Protein AF-A0A173YD86-F1 (afdb_monomer_lite)

Organism: NCBI:txid360807

Structure (mmCIF, N/CA/C/O backbone):
data_AF-A0A173YD86-F1
#
_entry.id   AF-A0A173YD86-F1
#
loop_
_atom_site.group_PDB
_atom_site.id
_atom_site.type_symbol
_atom_site.label_atom_id
_atom_site.label_alt_id
_atom_site.label_comp_id
_atom_site.label_asym_id
_atom_site.label_entity_id
_atom_site.label_seq_id
_atom_site.pdbx_PDB_ins_code
_atom_site.Cartn_x
_atom_site.Cartn_y
_atom_site.Cartn_z
_atom_site.occupancy
_atom_site.B_iso_or_equiv
_atom_site.auth_seq_id
_atom_site.auth_comp_id
_atom_site.auth_asym_id
_atom_site.auth_atom_id
_atom_site.pdbx_PDB_model_num
ATOM 1 N N . MET A 1 1 ? 4.889 39.761 -37.571 1.00 44.31 1 MET A N 1
ATOM 2 C CA . MET A 1 1 ? 5.722 38.542 -37.585 1.00 44.31 1 MET A CA 1
ATOM 3 C C . MET A 1 1 ? 5.498 37.864 -36.249 1.00 44.31 1 MET A C 1
ATOM 5 O O . MET A 1 1 ? 5.891 38.430 -35.243 1.00 44.31 1 MET A O 1
ATOM 9 N N . ALA A 1 2 ? 4.720 36.783 -36.210 1.00 52.03 2 ALA A N 1
ATOM 10 C CA . ALA A 1 2 ? 4.438 36.086 -34.959 1.00 52.03 2 ALA A CA 1
ATOM 11 C C . ALA A 1 2 ? 5.675 35.270 -34.568 1.00 52.03 2 ALA A C 1
ATOM 13 O O . ALA A 1 2 ? 6.144 34.454 -35.362 1.00 52.03 2 ALA A O 1
ATOM 14 N N . ASP A 1 3 ? 6.214 35.529 -33.379 1.00 57.03 3 ASP A N 1
ATOM 15 C CA . ASP A 1 3 ? 7.342 34.796 -32.816 1.00 57.03 3 ASP A CA 1
ATOM 16 C C . ASP A 1 3 ? 6.976 33.316 -32.688 1.00 57.03 3 ASP A C 1
ATOM 18 O O . ASP A 1 3 ? 6.210 32.907 -31.813 1.00 57.03 3 ASP A O 1
ATOM 22 N N . ASN A 1 4 ? 7.518 32.507 -33.596 1.00 63.56 4 ASN A N 1
ATOM 23 C CA . ASN A 1 4 ? 7.298 31.069 -33.668 1.00 63.56 4 ASN A CA 1
ATOM 24 C C . ASN A 1 4 ? 8.121 30.381 -32.562 1.00 63.56 4 ASN A C 1
ATOM 26 O O . ASN A 1 4 ? 9.146 29.741 -32.805 1.00 63.56 4 ASN A O 1
ATOM 30 N N . LYS A 1 5 ? 7.716 30.597 -31.307 1.00 65.12 5 LYS A N 1
ATOM 31 C CA . LYS A 1 5 ? 8.358 30.062 -30.104 1.00 65.12 5 LYS A CA 1
ATOM 32 C C . LYS A 1 5 ? 8.010 28.576 -29.998 1.00 65.12 5 LYS A C 1
ATOM 34 O O . LYS A 1 5 ? 7.060 28.199 -29.319 1.00 65.12 5 LYS A O 1
ATOM 39 N N . MET A 1 6 ? 8.745 27.744 -30.739 1.00 64.56 6 MET A N 1
ATOM 40 C CA . MET A 1 6 ? 8.606 26.285 -30.711 1.00 64.56 6 MET A CA 1
ATOM 41 C C . MET A 1 6 ? 8.597 25.807 -29.248 1.00 64.56 6 MET A C 1
ATOM 43 O O . MET A 1 6 ? 9.506 26.178 -28.495 1.00 64.56 6 MET A O 1
ATOM 47 N N . PRO A 1 7 ? 7.584 25.032 -28.815 1.00 66.06 7 PRO A N 1
ATOM 48 C CA . PRO A 1 7 ? 7.496 24.577 -27.433 1.00 66.06 7 PRO A CA 1
ATOM 49 C C . PRO A 1 7 ? 8.748 23.763 -27.125 1.00 66.06 7 PRO A C 1
ATOM 51 O O . PRO A 1 7 ? 9.146 22.945 -27.943 1.00 66.06 7 PRO A O 1
ATOM 54 N N . PHE A 1 8 ? 9.392 24.045 -25.990 1.00 65.31 8 PHE A N 1
ATOM 55 C CA . PHE A 1 8 ? 10.690 23.514 -25.565 1.00 65.31 8 PHE A CA 1
ATOM 56 C C . PHE A 1 8 ? 10.878 22.026 -25.915 1.00 65.31 8 PHE A C 1
ATOM 58 O O . PHE A 1 8 ? 10.542 21.140 -25.131 1.00 65.31 8 PHE A O 1
ATOM 65 N N . VAL A 1 9 ? 11.434 21.738 -27.093 1.00 64.44 9 VAL A N 1
ATOM 66 C CA . VAL A 1 9 ? 11.832 20.385 -27.470 1.00 64.44 9 VAL A CA 1
ATOM 67 C C . VAL A 1 9 ? 13.161 20.143 -26.778 1.00 64.44 9 VAL A C 1
ATOM 69 O O . VAL A 1 9 ? 14.164 20.792 -27.079 1.00 64.44 9 VAL A O 1
ATOM 72 N N . THR A 1 10 ? 13.182 19.230 -25.812 1.00 64.12 10 THR A N 1
ATOM 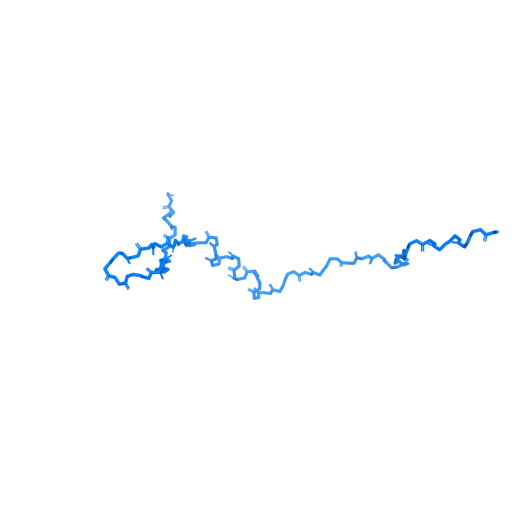73 C CA . THR A 1 10 ? 14.439 18.779 -25.222 1.00 64.12 10 THR A CA 1
ATOM 74 C C . THR A 1 10 ? 15.265 18.121 -26.325 1.00 64.12 10 THR A C 1
ATOM 76 O O . THR A 1 10 ? 14.892 17.069 -26.835 1.00 64.12 10 THR A O 1
ATOM 79 N N . SER A 1 11 ? 16.399 18.722 -26.693 1.00 71.56 11 SER A N 1
ATOM 80 C CA . SER A 1 11 ? 17.322 18.187 -27.710 1.00 71.56 11 SER A CA 1
ATOM 81 C C . SER A 1 11 ? 17.961 16.849 -27.313 1.00 71.56 11 SER A C 1
AT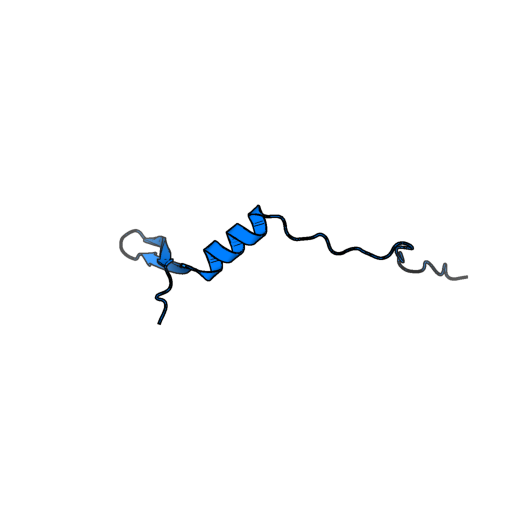OM 83 O O . SER A 1 11 ? 18.558 16.165 -28.140 1.00 71.56 11 SER A O 1
ATOM 85 N N . LYS A 1 12 ? 17.835 16.465 -26.038 1.00 74.62 12 LYS A N 1
ATOM 86 C CA . LYS A 1 12 ? 18.294 15.192 -25.482 1.00 74.62 12 LYS A CA 1
ATOM 87 C C . LYS A 1 12 ? 17.106 14.253 -25.306 1.00 74.62 12 LYS A C 1
ATOM 89 O O . LYS A 1 12 ? 16.080 14.654 -24.762 1.00 74.62 12 LYS A O 1
ATOM 94 N N . ALA A 1 13 ? 17.281 12.992 -25.697 1.00 79.00 13 ALA A N 1
ATOM 95 C CA . ALA A 1 13 ? 16.303 11.946 -25.427 1.00 79.00 13 ALA A CA 1
ATOM 96 C C . ALA A 1 13 ? 16.056 11.840 -23.914 1.00 79.00 13 ALA A C 1
ATOM 98 O O . ALA A 1 13 ? 16.990 11.623 -23.134 1.00 79.00 13 ALA A O 1
ATOM 99 N N . LEU A 1 14 ? 14.797 11.997 -23.503 1.00 78.38 14 LEU A N 1
ATOM 100 C CA . LEU A 1 14 ? 14.389 11.780 -22.121 1.00 78.38 14 LEU A CA 1
ATOM 101 C C . LEU A 1 14 ? 14.642 10.311 -21.765 1.00 78.38 14 LEU A C 1
ATOM 103 O O . LEU A 1 14 ? 14.078 9.402 -22.374 1.00 78.38 14 LEU A O 1
ATOM 107 N N . LYS A 1 15 ? 15.514 10.067 -20.785 1.00 80.44 15 LYS A N 1
ATOM 108 C CA . LYS A 1 15 ? 15.758 8.720 -20.260 1.00 80.44 15 LYS A CA 1
ATOM 109 C C . LYS A 1 15 ? 14.758 8.430 -19.150 1.00 80.44 15 LYS A C 1
ATOM 111 O O . LYS A 1 15 ? 14.474 9.293 -18.324 1.00 80.44 15 LYS A O 1
ATOM 116 N N . ARG A 1 16 ? 14.248 7.197 -19.102 1.00 80.50 16 ARG A N 1
ATOM 117 C CA . ARG A 1 16 ? 13.433 6.746 -17.970 1.00 80.50 16 ARG A CA 1
ATOM 118 C C . ARG A 1 16 ? 14.335 6.621 -16.749 1.00 80.50 16 ARG A C 1
ATOM 120 O O . ARG A 1 16 ? 15.334 5.906 -16.794 1.00 80.50 16 ARG A O 1
ATOM 127 N N . THR A 1 17 ? 13.970 7.286 -15.662 1.00 81.81 17 THR A N 1
ATOM 128 C CA . THR A 1 17 ? 14.615 7.062 -14.370 1.00 81.81 17 THR A CA 1
ATOM 129 C C . THR A 1 17 ? 14.201 5.677 -13.865 1.00 81.81 17 THR A C 1
ATOM 131 O O . THR A 1 17 ? 12.999 5.420 -13.744 1.00 81.81 17 THR A O 1
ATOM 134 N N . PRO A 1 18 ? 15.143 4.754 -13.604 1.00 83.00 18 PRO A N 1
ATOM 135 C CA . PRO A 1 18 ? 14.799 3.451 -13.055 1.00 83.00 18 PRO A CA 1
ATOM 136 C C . PRO A 1 18 ? 14.216 3.611 -11.648 1.00 83.00 18 PRO A C 1
ATOM 138 O O . PRO A 1 18 ? 14.636 4.476 -10.880 1.00 83.00 18 PRO A O 1
ATOM 141 N N . ALA A 1 19 ? 13.258 2.755 -11.290 1.00 85.62 19 ALA A N 1
ATOM 142 C CA . ALA A 1 19 ? 12.713 2.746 -9.938 1.00 85.62 19 ALA A CA 1
ATOM 143 C C . ALA A 1 19 ? 13.806 2.373 -8.922 1.00 85.62 19 ALA A C 1
ATOM 145 O O . ALA A 1 19 ? 14.519 1.378 -9.105 1.00 85.62 19 ALA A O 1
ATOM 146 N N . THR A 1 20 ? 13.904 3.151 -7.842 1.00 90.94 20 THR A N 1
ATOM 147 C CA . THR A 1 20 ? 14.779 2.852 -6.704 1.00 90.94 20 THR A CA 1
ATOM 148 C C . THR A 1 20 ? 14.368 1.535 -6.043 1.00 90.94 20 THR A C 1
ATOM 150 O O . THR A 1 20 ? 13.223 1.090 -6.165 1.00 90.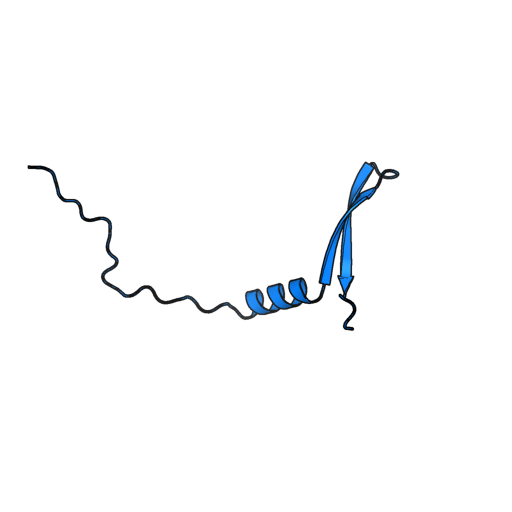94 20 THR A O 1
ATOM 153 N N . LYS A 1 21 ? 15.303 0.893 -5.330 1.00 92.44 21 LYS A N 1
ATOM 154 C CA . LYS A 1 21 ? 15.009 -0.326 -4.559 1.00 92.44 21 LYS A CA 1
ATOM 155 C C . LYS A 1 21 ? 13.880 -0.084 -3.553 1.00 92.44 21 LYS A C 1
ATOM 157 O O . LYS A 1 21 ? 12.931 -0.853 -3.515 1.00 92.44 21 LYS A O 1
ATOM 162 N N . GLU A 1 22 ? 13.939 1.040 -2.847 1.00 92.56 22 GLU A N 1
ATOM 163 C CA . GLU A 1 22 ? 12.920 1.456 -1.883 1.00 92.56 22 GLU A CA 1
ATOM 164 C C . GLU A 1 22 ? 11.519 1.543 -2.506 1.00 92.56 22 GLU A C 1
ATOM 166 O O . GLU A 1 22 ? 10.570 0.978 -1.966 1.00 92.56 22 GLU A O 1
ATOM 171 N N . ASN A 1 23 ? 11.383 2.164 -3.685 1.00 90.56 23 ASN A N 1
ATOM 172 C CA . ASN A 1 23 ? 10.090 2.251 -4.369 1.00 90.56 23 ASN A CA 1
ATOM 173 C C . ASN A 1 23 ? 9.565 0.870 -4.778 1.00 90.56 23 ASN A C 1
ATOM 175 O O . ASN A 1 23 ? 8.372 0.603 -4.650 1.00 90.56 23 ASN A O 1
ATOM 179 N N . LYS A 1 24 ? 10.447 -0.022 -5.246 1.00 92.75 24 LYS A N 1
ATOM 180 C CA . LYS A 1 24 ? 10.071 -1.400 -5.597 1.00 92.75 24 LYS A CA 1
ATOM 181 C C . LYS A 1 24 ? 9.593 -2.180 -4.375 1.00 92.75 24 LYS A C 1
ATOM 183 O O . LYS A 1 24 ? 8.593 -2.886 -4.465 1.00 92.75 24 LYS A O 1
ATOM 188 N N . ASP A 1 25 ? 10.284 -2.045 -3.249 1.00 93.69 25 ASP A N 1
ATOM 189 C CA . ASP A 1 25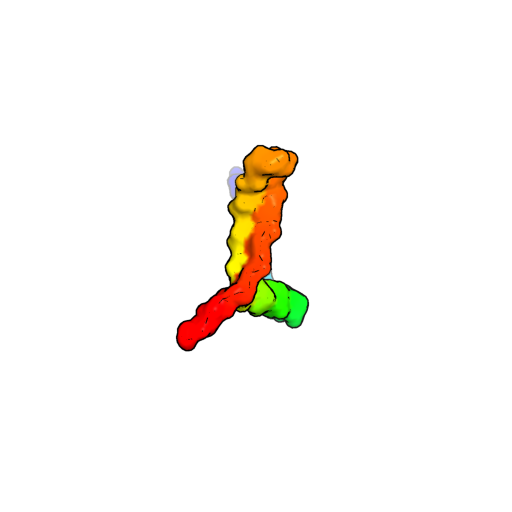 ? 9.935 -2.746 -2.013 1.00 93.69 25 ASP A CA 1
ATOM 190 C C . ASP A 1 25 ? 8.614 -2.219 -1.430 1.00 93.69 25 ASP A C 1
ATOM 192 O O . ASP A 1 25 ? 7.773 -3.008 -0.997 1.00 93.69 25 ASP A O 1
ATOM 196 N N . ARG A 1 26 ? 8.361 -0.907 -1.532 1.00 91.75 26 ARG A N 1
ATOM 197 C CA . ARG A 1 26 ? 7.064 -0.298 -1.194 1.00 91.75 26 ARG A CA 1
ATOM 198 C C . ARG A 1 26 ? 5.917 -0.873 -2.018 1.00 91.75 26 ARG A C 1
ATOM 200 O O . ARG A 1 26 ? 4.895 -1.240 -1.446 1.00 91.75 26 ARG A O 1
ATOM 207 N N . ILE A 1 27 ? 6.091 -0.983 -3.335 1.00 92.06 27 ILE A N 1
ATOM 208 C CA . ILE A 1 27 ? 5.063 -1.557 -4.216 1.00 92.06 27 ILE A CA 1
ATOM 209 C C . ILE A 1 27 ? 4.812 -3.025 -3.861 1.00 92.06 27 ILE A C 1
ATOM 211 O O . ILE A 1 27 ? 3.664 -3.403 -3.674 1.00 92.06 27 ILE A O 1
ATOM 215 N N . LYS A 1 28 ? 5.858 -3.833 -3.647 1.00 92.25 28 LYS A N 1
ATOM 216 C CA . LYS A 1 28 ? 5.692 -5.233 -3.207 1.00 92.25 28 LYS A CA 1
ATOM 217 C C . LYS A 1 28 ? 4.928 -5.355 -1.889 1.00 92.25 28 LYS A C 1
ATOM 219 O O . LYS A 1 28 ? 4.100 -6.252 -1.726 1.00 92.25 28 LYS A O 1
ATOM 224 N N . TYR A 1 29 ? 5.208 -4.471 -0.933 1.00 91.62 29 TYR A N 1
ATOM 225 C CA . TYR A 1 29 ? 4.463 -4.432 0.321 1.00 91.62 29 TYR A CA 1
ATOM 226 C C . TYR A 1 29 ? 2.984 -4.113 0.072 1.00 91.62 29 TYR A C 1
ATOM 228 O O . TYR A 1 29 ? 2.117 -4.800 0.609 1.00 91.62 29 TYR A O 1
ATOM 236 N N . MET A 1 30 ? 2.696 -3.135 -0.790 1.00 90.75 30 MET A N 1
ATOM 237 C CA . MET A 1 30 ? 1.324 -2.794 -1.164 1.00 90.75 30 MET A CA 1
ATOM 238 C C . MET A 1 30 ? 0.608 -3.939 -1.890 1.00 90.75 30 MET A C 1
ATOM 240 O O . MET A 1 30 ? -0.551 -4.215 -1.600 1.00 90.75 30 MET A O 1
ATOM 244 N N . ASP A 1 31 ? 1.298 -4.641 -2.786 1.00 90.62 31 ASP A N 1
ATOM 245 C CA . ASP A 1 31 ? 0.716 -5.736 -3.562 1.00 90.62 31 ASP A CA 1
ATOM 246 C C . ASP A 1 31 ? 0.416 -6.968 -2.707 1.00 90.62 31 ASP A C 1
ATOM 248 O O . ASP A 1 31 ? -0.567 -7.658 -2.970 1.00 90.62 31 ASP A O 1
ATOM 252 N N . SER A 1 32 ? 1.216 -7.227 -1.670 1.00 92.19 32 SER A N 1
ATOM 253 C CA . SER A 1 32 ? 1.060 -8.385 -0.771 1.00 92.19 32 SER A CA 1
ATOM 254 C C . SER A 1 32 ? 0.030 -8.184 0.346 1.00 92.19 32 SER A C 1
ATOM 256 O O . SER A 1 32 ? -0.314 -9.142 1.043 1.00 92.19 32 SER A O 1
ATOM 258 N N . HIS A 1 33 ? -0.480 -6.964 0.529 1.00 93.50 33 HIS A N 1
ATOM 259 C CA . HIS A 1 33 ? -1.417 -6.635 1.600 1.00 93.50 33 HIS A CA 1
ATOM 260 C C . HIS A 1 33 ? -2.719 -6.035 1.059 1.00 93.50 33 HIS A C 1
ATOM 262 O O . HIS A 1 33 ? -2.762 -5.377 0.023 1.00 93.50 33 HIS A O 1
ATOM 268 N N . GLU A 1 34 ? -3.804 -6.265 1.782 1.00 90.81 34 GLU A N 1
ATOM 269 C CA . GLU A 1 34 ? -5.057 -5.537 1.647 1.00 90.81 34 GLU A CA 1
ATOM 270 C C . GLU A 1 34 ? -5.082 -4.402 2.660 1.00 90.81 34 GLU A C 1
ATOM 272 O O . GLU A 1 34 ? -4.872 -4.605 3.859 1.00 90.81 34 GLU A O 1
ATOM 277 N N . PHE A 1 35 ? -5.364 -3.203 2.162 1.00 91.25 35 PHE A N 1
ATOM 278 C CA . PHE A 1 35 ? -5.541 -2.010 2.972 1.00 91.25 35 PHE A CA 1
ATOM 279 C C . PHE A 1 35 ? -7.022 -1.671 2.978 1.00 91.25 35 PHE A C 1
ATOM 281 O O . PHE A 1 35 ? -7.646 -1.538 1.926 1.00 91.25 35 PHE A O 1
ATOM 288 N N . SER A 1 36 ? -7.587 -1.527 4.167 1.00 89.44 36 SER A N 1
ATOM 289 C CA . SER A 1 36 ? -8.977 -1.126 4.350 1.00 89.44 36 SER A CA 1
ATOM 290 C C . SER A 1 36 ? -9.059 0.044 5.315 1.00 89.44 36 SER A C 1
ATOM 292 O O . SER A 1 36 ? -8.268 0.154 6.251 1.00 89.44 36 SER A O 1
ATOM 294 N N . PHE A 1 37 ? -10.042 0.910 5.097 1.00 91.12 37 PHE A N 1
ATOM 295 C CA . PHE A 1 37 ? -10.415 1.950 6.044 1.00 91.12 37 PHE A CA 1
ATOM 296 C C . PHE A 1 37 ? -11.846 1.691 6.478 1.00 91.12 37 PHE A C 1
ATOM 298 O O . PHE A 1 37 ? -12.732 1.492 5.647 1.00 91.12 37 PHE A O 1
ATOM 305 N N . LYS A 1 38 ? -12.059 1.644 7.789 1.00 89.19 38 LYS A N 1
ATOM 306 C CA . LYS A 1 38 ? -13.356 1.328 8.386 1.00 89.19 38 LYS A CA 1
ATOM 307 C C . LYS A 1 38 ? -13.728 2.474 9.308 1.00 89.19 38 LYS A C 1
ATOM 309 O O . LYS A 1 38 ? -12.888 2.920 10.082 1.00 89.19 38 LYS A O 1
ATOM 314 N N . PHE A 1 39 ? -14.962 2.958 9.231 1.00 90.88 39 PHE A N 1
ATOM 315 C CA . PHE A 1 39 ? -15.457 3.900 10.226 1.00 90.88 39 PHE A CA 1
ATOM 316 C C . PHE A 1 39 ? -15.894 3.121 11.465 1.00 90.88 39 PHE A C 1
ATOM 318 O O . PHE A 1 39 ? -16.830 2.319 11.398 1.00 90.88 39 PHE A O 1
ATOM 325 N N . ASP A 1 40 ? -15.209 3.336 12.580 1.00 91.25 40 ASP A N 1
ATOM 326 C CA . ASP A 1 40 ? -15.594 2.767 13.860 1.00 91.25 40 ASP A CA 1
ATOM 327 C C . ASP A 1 40 ? -16.634 3.668 14.528 1.00 91.25 40 ASP A C 1
ATOM 329 O O . ASP A 1 40 ? -16.362 4.806 14.911 1.00 91.25 40 ASP A O 1
ATOM 333 N N . LYS A 1 41 ? -17.848 3.136 14.668 1.00 90.31 41 LYS A N 1
ATOM 334 C CA . LYS A 1 41 ? -18.986 3.840 15.264 1.00 90.31 41 LYS A CA 1
ATOM 335 C C . LYS A 1 41 ? -18.861 4.003 16.781 1.00 90.31 41 LYS A C 1
ATOM 337 O O . LYS 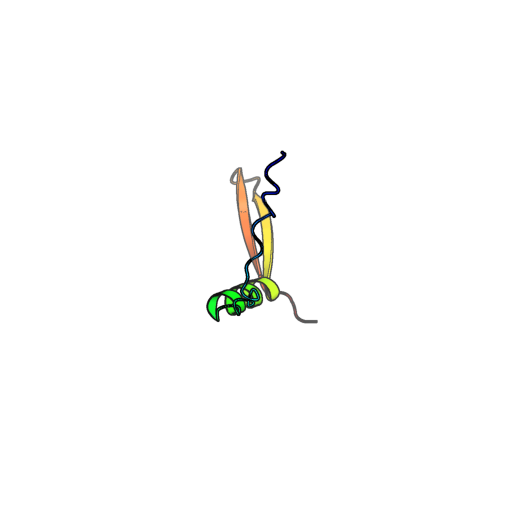A 1 41 ? -19.529 4.874 17.325 1.00 90.31 41 LYS A O 1
ATOM 342 N N . VAL A 1 42 ? -18.039 3.194 17.454 1.00 91.25 42 VAL A N 1
ATOM 343 C CA . VAL A 1 42 ? -17.834 3.277 18.909 1.00 91.25 42 VAL A CA 1
ATOM 344 C C . VAL A 1 42 ? -16.895 4.431 19.241 1.00 91.25 42 VAL A C 1
ATOM 346 O O . VAL A 1 42 ? -17.171 5.223 20.137 1.00 91.25 42 VAL A O 1
ATOM 349 N N . THR A 1 43 ? -15.795 4.550 18.496 1.00 88.94 43 THR A N 1
ATOM 350 C CA . THR A 1 43 ? -14.800 5.613 18.708 1.00 88.94 43 THR A CA 1
ATOM 351 C C . THR A 1 43 ? -15.055 6.871 17.875 1.00 88.94 43 THR A C 1
ATOM 353 O O . THR A 1 43 ? -14.453 7.910 18.146 1.00 88.94 43 THR A O 1
ATOM 356 N N . GLY A 1 44 ? -15.925 6.796 16.862 1.00 92.75 44 GLY A N 1
ATOM 357 C CA . GLY A 1 44 ? -16.224 7.892 15.936 1.00 92.75 44 GLY A CA 1
ATOM 358 C C . GLY A 1 44 ? -15.079 8.215 14.969 1.00 92.75 44 GLY A C 1
ATOM 359 O O . GLY A 1 44 ? -15.032 9.319 14.426 1.00 92.75 44 GLY A O 1
ATOM 360 N N . LYS A 1 45 ? -14.125 7.295 14.778 1.00 92.25 45 LYS A N 1
ATOM 361 C CA . LYS A 1 45 ? -12.901 7.518 13.993 1.00 92.25 45 LYS A CA 1
ATOM 362 C C . LYS A 1 45 ? -12.785 6.529 12.840 1.00 92.25 45 LYS A C 1
ATOM 364 O O . LYS A 1 45 ? -13.265 5.401 12.906 1.00 92.25 45 LYS A O 1
ATOM 369 N N . PHE A 1 46 ? -12.086 6.940 11.786 1.00 89.88 46 PHE A N 1
ATOM 370 C CA . PHE A 1 46 ? -11.632 6.010 10.758 1.00 89.88 46 PHE A CA 1
ATOM 371 C C . PHE A 1 46 ? -10.414 5.241 11.263 1.00 89.88 46 PHE A C 1
ATOM 373 O O . PHE A 1 46 ? -9.410 5.838 11.650 1.00 89.88 46 PHE A O 1
ATOM 380 N N . VAL A 1 47 ? -10.505 3.917 11.234 1.00 90.50 47 VAL A N 1
ATOM 381 C CA . VAL A 1 47 ? -9.422 2.996 11.580 1.00 90.50 47 VAL A CA 1
ATOM 382 C C . VAL A 1 47 ? -8.883 2.355 10.311 1.00 90.50 47 VAL A C 1
ATOM 384 O O . VAL A 1 47 ? -9.651 1.934 9.439 1.00 90.50 47 VAL A O 1
ATOM 387 N N . ASN A 1 48 ? -7.558 2.281 10.206 1.00 91.31 48 ASN A N 1
ATOM 388 C CA . ASN A 1 48 ? -6.887 1.562 9.136 1.00 91.31 48 ASN A CA 1
ATOM 389 C C . ASN A 1 48 ? -6.729 0.082 9.511 1.00 91.31 48 ASN A C 1
ATOM 391 O O . ASN A 1 48 ? -6.362 -0.268 10.630 1.00 91.31 48 ASN A O 1
ATOM 395 N N . GLY A 1 49 ? -6.999 -0.799 8.557 1.00 88.94 49 GLY A N 1
ATOM 396 C CA . GLY A 1 49 ? -6.724 -2.225 8.656 1.00 88.94 49 GLY A CA 1
ATOM 397 C C . GLY A 1 49 ? -5.744 -2.631 7.569 1.00 88.94 49 GLY A C 1
ATOM 398 O O . GLY A 1 49 ? -5.949 -2.288 6.405 1.00 88.94 49 GLY A O 1
ATOM 399 N N . VAL A 1 50 ? -4.706 -3.370 7.951 1.00 90.88 50 VAL A N 1
ATOM 400 C CA . VAL A 1 50 ? -3.754 -3.979 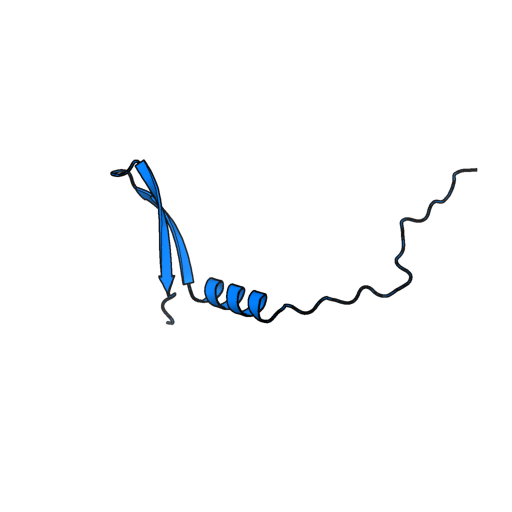7.019 1.00 90.88 50 VAL A CA 1
ATOM 401 C C . VAL A 1 50 ? -3.745 -5.480 7.268 1.00 90.88 50 VAL A C 1
ATOM 403 O O . VAL A 1 50 ? -3.493 -5.919 8.390 1.00 90.88 50 VAL A O 1
ATOM 406 N N . SER A 1 51 ? -4.023 -6.266 6.236 1.00 90.12 51 SER A N 1
ATOM 407 C CA . SER A 1 51 ? -3.979 -7.730 6.292 1.00 90.12 51 SER A CA 1
ATOM 408 C C . SER A 1 51 ? -3.167 -8.277 5.131 1.00 90.12 51 SER A C 1
ATOM 410 O O . SER A 1 51 ? -3.195 -7.721 4.041 1.00 90.12 51 SER A O 1
ATOM 412 N N . LYS A 1 52 ? -2.430 -9.371 5.341 1.00 89.88 52 LYS A N 1
ATOM 413 C CA . LYS A 1 52 ? -1.785 -10.079 4.228 1.00 89.88 52 LYS A CA 1
ATOM 414 C C . LYS A 1 52 ? -2.859 -10.670 3.319 1.00 89.88 52 LYS A C 1
ATOM 416 O O . LYS A 1 52 ? -3.834 -11.232 3.822 1.00 89.88 52 LYS A O 1
ATOM 421 N N . LYS A 1 53 ? -2.669 -10.568 2.004 1.00 88.25 53 LYS A N 1
ATOM 422 C CA . LYS A 1 53 ? -3.513 -11.288 1.046 1.00 88.25 53 LYS A CA 1
ATOM 423 C C . LYS A 1 53 ? -3.348 -12.787 1.277 1.00 88.25 53 LYS A C 1
ATOM 425 O O . LYS A 1 53 ? -2.233 -13.260 1.491 1.00 88.25 53 LYS A O 1
ATOM 430 N N . LYS A 1 54 ? -4.458 -13.527 1.269 1.00 77.50 54 LYS A N 1
ATOM 431 C CA . LYS A 1 54 ? -4.399 -14.990 1.241 1.00 77.50 54 LYS A CA 1
ATOM 432 C C . LYS A 1 54 ? -3.959 -15.402 -0.160 1.00 77.50 54 LYS A C 1
ATOM 434 O O . LYS A 1 54 ? -4.633 -15.067 -1.129 1.00 77.50 54 LYS A O 1
ATOM 439 N N . GLU A 1 55 ? -2.822 -16.077 -0.253 1.00 64.75 55 GLU A N 1
ATOM 440 C CA . GLU A 1 55 ? -2.450 -16.807 -1.463 1.00 64.75 55 GLU A CA 1
ATOM 441 C C . GLU A 1 55 ? -3.395 -18.016 -1.569 1.00 64.75 55 GLU A C 1
ATOM 443 O O . GLU A 1 55 ? -3.621 -18.701 -0.568 1.00 64.75 55 GLU A O 1
ATOM 448 N N . PHE A 1 56 ? -4.039 -18.176 -2.729 1.00 55.88 56 PHE A N 1
ATOM 449 C CA . PHE A 1 56 ? -4.944 -19.291 -3.031 1.00 55.88 56 PHE A CA 1
ATOM 450 C C . PHE A 1 56 ? -4.163 -20.566 -3.338 1.00 55.88 56 PHE A C 1
ATOM 452 O O . PHE A 1 56 ? -3.107 -20.450 -4.001 1.00 55.88 56 PHE A O 1
#

Sequence (56 aa):
MADNKMPFVTSKALKRTPATKENKDRIKYMDSHEFSFKFDKVTGKFVNGVSKKKEF

Radius of gyration: 23.13 Å; chains: 1; bounding box: 37×58×56 Å

Foldseek 3Di:
DDPPPPPDDDPDDDDDDDDDPVRVVVVVQVVQWDWDWDQDPVVRDIDIDIDGDDDD

Secondary structure (DSSP, 8-state):
----------SSPPPPPPPPHHHHHHHHHHHHEEEEEEEETTTTEEEEEEEEPPP-

pLDDT: mean 82.44, std 12.74, range [44.31, 93.69]